Protein AF-A0A972W1Z7-F1 (afdb_monomer_lite)

Sequence (54 aa):
MIKNKSIYILGIESSCDDTSAAVICNGKILSNVVANQEIHAKYGGVVPELASRA

Structure (mmCIF, N/CA/C/O backbone):
data_AF-A0A972W1Z7-F1
#
_entry.id   AF-A0A972W1Z7-F1
#
loop_
_atom_site.group_PDB
_atom_site.id
_atom_site.type_symbol
_atom_site.label_atom_id
_atom_site.label_alt_id
_atom_site.label_comp_id
_atom_site.label_asym_id
_atom_site.label_entity_id
_atom_site.label_seq_id
_atom_site.pdbx_PDB_ins_code
_atom_site.Cartn_x
_atom_site.Cartn_y
_atom_site.Cartn_z
_atom_site.occupancy
_atom_site.B_iso_or_equiv
_atom_site.auth_seq_id
_atom_site.auth_comp_id
_atom_site.auth_asym_id
_atom_site.auth_atom_id
_atom_site.pdbx_PDB_model_num
ATOM 1 N N . MET A 1 1 ? -23.362 5.411 26.606 1.00 53.41 1 MET A N 1
ATOM 2 C CA . MET A 1 1 ? -23.049 4.763 25.310 1.00 53.41 1 MET A CA 1
ATOM 3 C C . MET A 1 1 ? -21.612 5.091 24.950 1.00 53.41 1 MET A C 1
ATOM 5 O O . MET A 1 1 ? -21.308 6.262 24.756 1.00 53.41 1 MET A O 1
ATOM 9 N N . ILE A 1 2 ? -20.722 4.101 24.914 1.00 63.78 2 ILE A N 1
ATOM 10 C CA . ILE A 1 2 ? -19.357 4.304 24.417 1.00 63.78 2 ILE A CA 1
ATOM 11 C C . ILE A 1 2 ? -19.472 4.363 22.894 1.00 63.78 2 ILE A C 1
ATOM 13 O O . ILE A 1 2 ? -19.862 3.383 22.264 1.00 63.78 2 ILE A O 1
ATOM 17 N N . LYS A 1 3 ? -19.219 5.528 22.291 1.00 66.62 3 LYS A N 1
ATOM 18 C CA . LYS A 1 3 ? -19.041 5.601 20.839 1.00 66.62 3 LYS A CA 1
ATOM 19 C C . LYS A 1 3 ? -17.727 4.893 20.530 1.00 66.62 3 LYS A C 1
ATOM 21 O O . LYS A 1 3 ? -16.668 5.438 20.833 1.00 66.62 3 LYS A O 1
ATOM 26 N N . ASN A 1 4 ? -17.786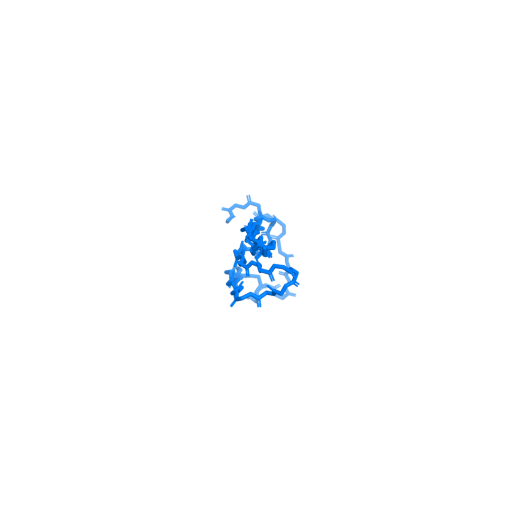 3.699 19.944 1.00 77.31 4 ASN A N 1
ATOM 27 C CA . ASN A 1 4 ? -16.599 3.086 19.359 1.00 77.31 4 ASN A CA 1
ATOM 28 C C . ASN A 1 4 ? -16.104 4.011 18.245 1.00 77.31 4 ASN A C 1
ATOM 30 O O . ASN A 1 4 ? -16.729 4.132 17.192 1.00 77.31 4 ASN A O 1
ATOM 34 N N . LYS A 1 5 ? -15.017 4.731 18.518 1.00 86.00 5 LYS A N 1
ATOM 35 C CA . LYS A 1 5 ? -14.387 5.615 17.546 1.00 86.00 5 LYS A CA 1
ATOM 36 C C . LYS A 1 5 ? -13.665 4.742 16.528 1.00 86.00 5 LYS A C 1
ATOM 38 O O . LYS A 1 5 ? -12.796 3.961 16.903 1.00 86.00 5 LYS A O 1
ATOM 43 N N . SER A 1 6 ? -14.034 4.867 15.258 1.00 91.81 6 SER A N 1
ATOM 44 C CA . SER A 1 6 ? -13.293 4.219 14.179 1.00 91.81 6 SER A CA 1
ATOM 45 C C . SER A 1 6 ? -11.895 4.820 14.076 1.00 91.81 6 SER A C 1
ATOM 47 O O . SER A 1 6 ? -11.745 6.044 14.047 1.00 91.81 6 SER A O 1
ATOM 49 N N . ILE A 1 7 ? -10.885 3.957 14.034 1.00 95.31 7 ILE A N 1
ATOM 50 C CA . ILE A 1 7 ? -9.489 4.335 13.838 1.00 95.31 7 ILE A CA 1
ATOM 51 C C . ILE A 1 7 ? -9.187 4.221 12.351 1.00 95.31 7 ILE A C 1
ATOM 53 O O . ILE A 1 7 ? -9.337 3.143 11.774 1.00 95.31 7 ILE A O 1
ATOM 57 N N . TYR A 1 8 ? -8.747 5.334 11.766 1.00 96.56 8 TYR A N 1
ATOM 58 C CA . TYR A 1 8 ? -8.279 5.397 10.390 1.00 96.56 8 TYR A CA 1
ATOM 59 C C . TYR A 1 8 ? -6.757 5.497 10.364 1.00 96.56 8 TYR A C 1
ATOM 61 O O . TYR A 1 8 ? -6.179 6.295 11.102 1.00 96.56 8 TYR A O 1
ATOM 69 N N . ILE A 1 9 ? -6.124 4.690 9.519 1.00 97.44 9 ILE A N 1
ATOM 70 C CA . ILE A 1 9 ? -4.675 4.659 9.313 1.00 97.44 9 ILE A CA 1
ATOM 71 C C . ILE A 1 9 ? -4.414 4.938 7.833 1.00 97.44 9 ILE A C 1
ATOM 73 O O . ILE A 1 9 ? -5.039 4.314 6.974 1.00 97.44 9 ILE A O 1
ATOM 77 N N . LEU A 1 10 ? -3.499 5.869 7.556 1.00 96.75 10 LEU A N 1
ATOM 78 C CA . LEU A 1 10 ? -2.921 6.083 6.232 1.00 96.75 10 LEU A CA 1
ATOM 79 C C . LEU A 1 10 ? -1.574 5.356 6.181 1.00 96.75 10 LEU A C 1
ATOM 81 O O . LEU A 1 10 ? -0.656 5.721 6.913 1.00 96.75 10 LEU A O 1
ATOM 85 N N . GLY A 1 11 ? -1.480 4.320 5.353 1.00 94.38 11 GLY A N 1
ATOM 86 C CA . GLY A 1 11 ? -0.225 3.645 5.031 1.00 94.38 11 GLY A CA 1
ATOM 87 C C . GLY A 1 11 ? 0.393 4.267 3.786 1.00 94.38 11 GLY A C 1
ATOM 88 O O . GLY A 1 11 ? -0.317 4.485 2.806 1.00 94.38 11 GLY A O 1
ATOM 89 N N . ILE A 1 12 ? 1.690 4.555 3.839 1.00 92.88 12 ILE A N 1
ATOM 90 C CA . ILE A 1 12 ? 2.493 4.998 2.697 1.00 92.88 12 ILE A CA 1
ATOM 91 C C . ILE A 1 12 ? 3.664 4.030 2.597 1.00 92.88 12 ILE A C 1
ATOM 93 O O . ILE A 1 12 ? 4.353 3.808 3.592 1.00 92.88 12 ILE A O 1
ATOM 97 N N . GLU A 1 13 ? 3.863 3.472 1.411 1.00 88.19 13 GLU A N 1
ATOM 98 C CA . GLU A 1 13 ? 4.994 2.611 1.078 1.00 88.19 13 GLU A CA 1
ATOM 99 C C . GLU A 1 13 ? 5.740 3.237 -0.098 1.00 88.19 13 GLU A C 1
ATOM 101 O O . GLU A 1 13 ? 5.117 3.677 -1.066 1.00 88.19 13 GLU A O 1
ATOM 106 N N . SER A 1 14 ? 7.062 3.317 0.008 1.00 83.56 14 SER A N 1
ATOM 107 C CA . SER A 1 14 ? 7.909 4.014 -0.964 1.00 83.56 14 SER A CA 1
ATOM 108 C C . SER A 1 14 ? 9.257 3.318 -1.171 1.00 83.56 14 SER A C 1
ATOM 110 O O . SER A 1 14 ? 10.260 3.987 -1.424 1.00 83.56 14 SER A O 1
ATOM 112 N N . SER A 1 15 ? 9.332 2.003 -0.968 1.00 79.69 15 SER A N 1
ATOM 113 C CA . SER A 1 15 ? 10.540 1.231 -1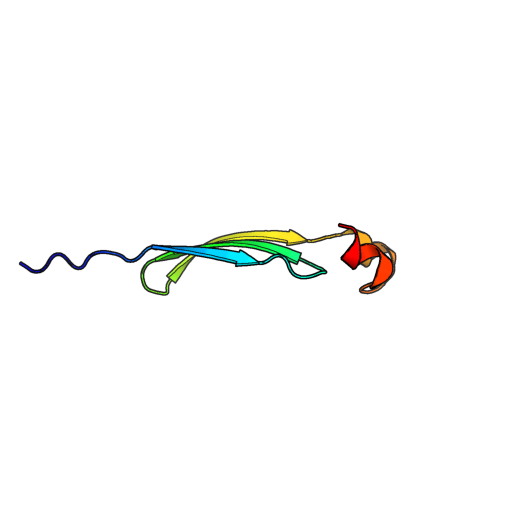.268 1.00 79.69 15 SER A CA 1
ATOM 114 C C . SER A 1 15 ? 10.684 0.940 -2.772 1.00 79.69 15 SER A C 1
ATOM 116 O O . SER A 1 15 ? 9.699 0.873 -3.497 1.00 79.69 15 SER A O 1
ATOM 118 N N . CYS A 1 16 ? 11.949 0.803 -3.203 1.00 60.38 16 CYS A N 1
ATOM 119 C CA . CYS A 1 16 ? 12.518 0.771 -4.568 1.00 60.38 16 CYS A CA 1
ATOM 120 C C . CYS A 1 16 ? 11.621 0.463 -5.784 1.00 60.38 16 CYS A C 1
ATOM 122 O O . CYS A 1 16 ? 11.830 1.082 -6.819 1.00 60.38 16 CYS A O 1
ATOM 124 N N . ASP A 1 17 ? 10.696 -0.493 -5.715 1.00 67.75 17 ASP A N 1
ATOM 125 C CA . ASP A 1 17 ? 10.014 -1.003 -6.913 1.00 67.75 17 ASP A CA 1
ATOM 126 C C . ASP A 1 17 ? 8.534 -0.581 -7.006 1.00 67.75 17 ASP A C 1
ATOM 128 O O . ASP A 1 17 ? 7.997 -0.477 -8.113 1.00 67.75 17 ASP A O 1
ATOM 132 N N . ASP A 1 18 ? 7.896 -0.250 -5.875 1.00 69.38 18 ASP A N 1
ATOM 133 C CA . ASP A 1 18 ? 6.464 0.056 -5.791 1.00 69.38 18 ASP A CA 1
ATOM 134 C C . ASP A 1 18 ? 6.207 1.252 -4.859 1.00 69.38 18 ASP A C 1
ATOM 136 O O . ASP A 1 18 ? 6.534 1.237 -3.672 1.00 69.38 18 ASP A O 1
ATOM 140 N N . THR A 1 19 ? 5.549 2.293 -5.374 1.00 87.00 19 THR A N 1
ATOM 141 C CA . THR A 1 19 ? 5.016 3.383 -4.539 1.00 87.00 19 THR A CA 1
ATOM 142 C C . THR A 1 19 ? 3.542 3.119 -4.268 1.00 87.00 19 THR A C 1
ATOM 144 O O . THR A 1 19 ? 2.769 2.956 -5.209 1.00 87.00 19 THR A O 1
ATOM 147 N N . SER A 1 20 ? 3.098 3.096 -3.009 1.00 90.19 20 SER A N 1
ATOM 148 C CA . SER A 1 20 ? 1.681 2.861 -2.700 1.00 90.19 20 SER A CA 1
ATOM 149 C C . SER A 1 20 ? 1.135 3.686 -1.542 1.00 90.19 20 SER A C 1
ATOM 151 O O . SER A 1 20 ? 1.866 4.177 -0.678 1.00 90.19 20 SER A O 1
ATOM 153 N N . ALA A 1 21 ? -0.189 3.840 -1.538 1.00 94.12 21 ALA A N 1
ATOM 154 C CA . ALA A 1 21 ? -0.934 4.477 -0.466 1.00 94.12 21 ALA A CA 1
ATOM 155 C C . ALA A 1 21 ? -2.209 3.686 -0.149 1.00 94.12 21 ALA A C 1
ATOM 157 O O . ALA A 1 21 ? -2.980 3.335 -1.048 1.00 94.12 21 ALA A O 1
ATOM 158 N N . ALA A 1 22 ? -2.463 3.453 1.139 1.00 96.38 22 ALA A N 1
ATOM 159 C CA . ALA A 1 22 ? -3.621 2.699 1.611 1.00 96.38 22 ALA A CA 1
ATOM 160 C C . ALA A 1 22 ? -4.352 3.402 2.759 1.00 96.38 22 ALA A C 1
ATOM 162 O O . ALA A 1 22 ? -3.738 3.996 3.644 1.00 96.38 22 ALA A O 1
ATOM 163 N N . VAL A 1 23 ? -5.681 3.280 2.782 1.00 97.19 23 VAL A N 1
ATOM 164 C CA . VAL A 1 23 ? -6.532 3.733 3.892 1.00 97.19 23 VAL A CA 1
ATOM 165 C C . VAL A 1 23 ? -7.118 2.515 4.585 1.00 97.19 23 VAL A C 1
ATOM 167 O O . VAL A 1 23 ? -7.782 1.696 3.951 1.00 97.19 23 VAL A O 1
ATOM 170 N N . ILE A 1 24 ? -6.913 2.409 5.895 1.00 97.88 24 ILE A N 1
ATOM 171 C CA . ILE A 1 24 ? -7.361 1.279 6.714 1.00 97.88 24 ILE A CA 1
ATOM 172 C C . ILE A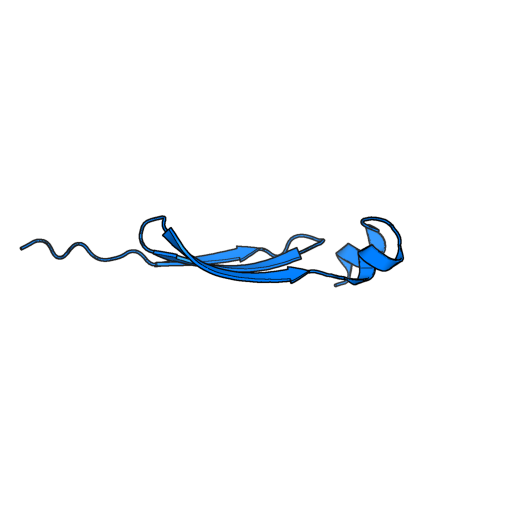 1 24 ? -8.294 1.794 7.809 1.00 97.88 24 ILE A C 1
ATOM 174 O O . ILE A 1 24 ? -7.991 2.792 8.456 1.00 97.88 24 ILE A O 1
ATOM 178 N N . CYS A 1 25 ? -9.409 1.105 8.046 1.00 97.31 25 CYS A N 1
ATOM 179 C CA . CYS A 1 25 ? -10.348 1.382 9.129 1.00 97.31 25 CYS A CA 1
ATOM 180 C C . CYS A 1 25 ? -10.513 0.148 10.013 1.00 97.31 25 CYS A C 1
ATOM 182 O O . CYS A 1 25 ? -10.989 -0.889 9.550 1.00 97.31 25 CYS A O 1
ATOM 184 N N . ASN A 1 26 ? -10.122 0.250 11.287 1.00 95.69 26 ASN A N 1
ATOM 185 C CA . ASN A 1 26 ? -10.220 -0.843 12.267 1.00 95.69 26 ASN A CA 1
ATOM 186 C C . ASN A 1 26 ? -9.669 -2.188 11.736 1.00 95.69 26 ASN A C 1
ATOM 188 O O . ASN A 1 26 ? -10.298 -3.233 11.892 1.00 95.69 26 ASN A O 1
ATOM 192 N N . GLY A 1 27 ? -8.521 -2.149 11.048 1.00 93.19 27 GLY A N 1
ATOM 193 C CA . GLY A 1 27 ? -7.871 -3.329 10.462 1.00 93.19 27 GLY A CA 1
ATOM 194 C C . GLY A 1 27 ? -8.416 -3.785 9.101 1.00 93.19 27 GLY A C 1
ATOM 195 O O . GLY A 1 27 ? -7.864 -4.713 8.519 1.00 93.19 27 GLY A O 1
ATOM 196 N N . LYS A 1 28 ? -9.459 -3.142 8.556 1.00 96.06 28 LYS A N 1
ATOM 197 C CA . LYS A 1 28 ? -9.954 -3.395 7.192 1.00 96.06 28 LYS A CA 1
ATOM 198 C C . LYS A 1 28 ? -9.400 -2.375 6.207 1.00 96.06 28 LYS A C 1
ATOM 200 O O . LYS A 1 28 ? -9.519 -1.176 6.442 1.00 96.06 28 LYS A O 1
ATOM 205 N N . ILE A 1 29 ? -8.862 -2.839 5.085 1.00 96.12 29 ILE A N 1
ATOM 206 C CA . ILE A 1 29 ? -8.441 -1.971 3.981 1.00 96.12 29 ILE A CA 1
ATOM 207 C C . ILE A 1 29 ? -9.695 -1.410 3.300 1.00 96.12 29 ILE A C 1
ATOM 209 O O . ILE A 1 29 ? -10.579 -2.165 2.900 1.00 96.12 29 ILE A O 1
ATOM 213 N N . LEU A 1 30 ? -9.782 -0.085 3.205 1.00 96.38 30 LEU A N 1
ATOM 214 C CA . LEU A 1 30 ? -10.846 0.636 2.501 1.00 96.38 30 LEU A CA 1
ATOM 215 C C . LEU A 1 30 ? -10.418 1.062 1.098 1.00 96.38 30 LEU A C 1
ATOM 217 O O . LEU A 1 30 ? -11.241 1.109 0.191 1.00 96.38 30 LEU A O 1
ATOM 221 N N . SER A 1 31 ? -9.140 1.398 0.935 1.00 94.56 31 SER A N 1
ATOM 222 C CA . SER A 1 31 ? -8.539 1.770 -0.342 1.00 94.56 31 SER A CA 1
ATOM 223 C C . SER A 1 31 ? -7.073 1.362 -0.342 1.00 94.56 31 SER A C 1
ATOM 225 O O . SER A 1 31 ? -6.426 1.416 0.706 1.00 94.56 31 SER A O 1
ATOM 227 N N . ASN A 1 32 ? -6.570 0.961 -1.503 1.00 93.56 32 ASN A N 1
ATOM 228 C CA . ASN A 1 32 ? -5.164 0.686 -1.748 1.00 93.56 32 ASN A CA 1
ATOM 229 C C . ASN A 1 32 ? -4.854 1.029 -3.207 1.00 93.56 32 ASN A C 1
ATOM 231 O O . ASN A 1 32 ? -5.482 0.473 -4.110 1.00 93.56 32 ASN A O 1
ATOM 235 N N . VAL A 1 33 ? -3.917 1.945 -3.428 1.00 90.31 33 VAL A N 1
ATOM 236 C CA . VAL A 1 33 ? -3.456 2.341 -4.761 1.00 90.31 33 VAL A CA 1
ATOM 237 C C . VAL A 1 33 ? -1.965 2.083 -4.829 1.00 90.31 33 VAL A C 1
ATOM 239 O O . VAL A 1 33 ? -1.219 2.590 -3.996 1.00 90.31 33 VAL A O 1
ATOM 242 N N . VAL A 1 34 ? -1.551 1.314 -5.831 1.00 87.38 34 VAL A N 1
ATOM 243 C CA . VAL A 1 34 ? -0.149 0.992 -6.091 1.00 87.38 34 VAL A CA 1
ATOM 244 C C . VAL A 1 34 ? 0.225 1.590 -7.441 1.00 87.38 34 VAL A C 1
ATOM 246 O O . VAL A 1 34 ? -0.441 1.343 -8.447 1.00 87.38 34 VAL A O 1
ATOM 249 N N . ALA A 1 35 ? 1.263 2.412 -7.444 1.00 81.56 35 ALA A N 1
ATOM 250 C CA . ALA A 1 35 ? 1.955 2.872 -8.629 1.00 81.56 35 ALA A CA 1
ATOM 251 C C . ALA A 1 35 ? 3.180 1.970 -8.82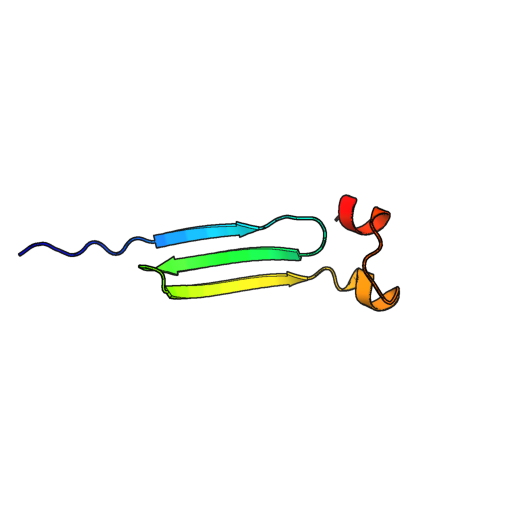0 1.00 81.56 35 ALA A C 1
ATOM 253 O O . ALA A 1 35 ? 4.218 2.173 -8.190 1.00 81.56 35 ALA A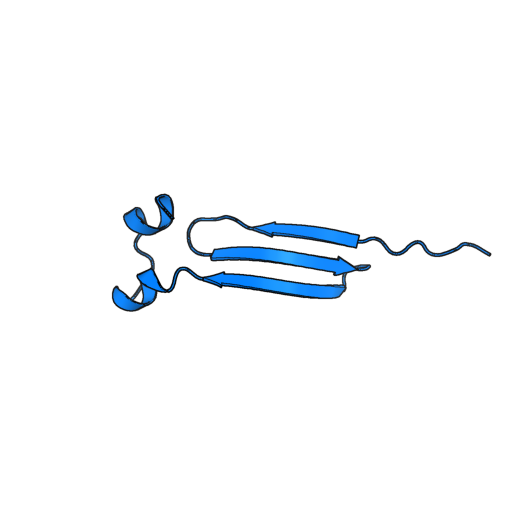 O 1
ATOM 254 N N . ASN A 1 36 ? 3.024 0.956 -9.670 1.00 67.94 36 ASN A N 1
ATOM 255 C CA . ASN A 1 36 ? 4.119 0.069 -10.048 1.00 67.94 36 ASN A CA 1
ATOM 256 C C . ASN A 1 36 ? 5.031 0.793 -11.039 1.00 67.94 36 ASN A C 1
ATOM 258 O O . ASN A 1 36 ? 4.551 1.431 -11.985 1.00 67.94 36 ASN A O 1
ATOM 262 N N . GLN A 1 37 ? 6.342 0.623 -10.903 1.00 58.06 37 GLN A N 1
ATOM 263 C CA . GLN A 1 37 ? 7.268 1.010 -11.959 1.00 58.06 37 GLN A CA 1
ATOM 264 C C . GLN A 1 37 ? 7.256 -0.063 -13.067 1.00 58.06 37 GLN A C 1
ATOM 266 O O . GLN A 1 37 ? 8.080 -0.977 -13.091 1.00 58.06 37 GLN A O 1
ATOM 271 N N . GLU A 1 38 ? 6.345 0.052 -14.047 1.00 58.72 38 GLU A N 1
ATOM 272 C CA . GLU A 1 38 ? 6.295 -0.817 -15.252 1.00 58.72 38 GLU A CA 1
ATOM 273 C C . GLU A 1 38 ? 7.613 -0.844 -16.057 1.00 58.72 38 GLU A C 1
ATOM 275 O O . GLU A 1 38 ? 7.785 -1.651 -16.975 1.00 58.72 38 GLU A O 1
ATOM 280 N N . ILE A 1 39 ? 8.575 0.017 -15.719 1.00 57.06 39 ILE A N 1
ATOM 281 C CA . ILE A 1 39 ? 9.874 0.098 -16.377 1.00 57.06 39 ILE A CA 1
ATOM 282 C C . ILE A 1 39 ? 10.663 -1.214 -16.268 1.00 57.06 39 ILE A C 1
ATOM 284 O O . ILE A 1 39 ? 11.339 -1.586 -17.225 1.00 57.06 39 ILE A O 1
ATOM 288 N N . HIS A 1 40 ? 10.508 -1.973 -15.178 1.00 52.78 40 HIS A N 1
ATOM 289 C CA . HIS A 1 40 ? 11.215 -3.240 -14.953 1.00 52.78 40 HIS A CA 1
ATOM 290 C C . HIS A 1 40 ? 10.651 -4.413 -15.766 1.00 52.78 40 HIS A C 1
ATOM 292 O O . HIS A 1 40 ? 11.381 -5.355 -16.089 1.00 52.78 40 HIS A O 1
ATOM 298 N N . ALA A 1 41 ? 9.388 -4.330 -16.198 1.00 54.44 41 ALA A N 1
ATOM 299 C CA . ALA A 1 41 ? 8.777 -5.348 -17.053 1.00 54.44 41 ALA A CA 1
ATOM 300 C C . ALA A 1 41 ? 9.464 -5.434 -18.429 1.00 54.44 41 ALA A C 1
ATOM 302 O O . ALA A 1 41 ? 9.581 -6.519 -18.996 1.00 54.44 41 ALA A O 1
ATOM 303 N N . LYS A 1 42 ? 10.001 -4.314 -18.941 1.00 54.94 42 LYS A N 1
ATOM 304 C CA . LYS A 1 42 ? 10.796 -4.285 -20.184 1.00 54.94 42 LYS A CA 1
ATOM 305 C C . LYS A 1 42 ? 12.167 -4.954 -20.064 1.00 54.94 42 LYS A C 1
ATOM 307 O O . LYS A 1 42 ? 12.724 -5.336 -21.089 1.00 54.94 42 LYS A O 1
ATOM 312 N N . TYR A 1 43 ? 12.702 -5.099 -18.852 1.00 57.72 43 TYR A N 1
ATOM 313 C CA . TYR A 1 43 ? 14.034 -5.664 -18.605 1.00 57.72 43 TYR A CA 1
ATOM 314 C C . TYR A 1 43 ? 13.996 -7.096 -18.050 1.00 57.72 43 TYR A C 1
ATOM 316 O O . TYR A 1 43 ? 15.044 -7.663 -17.754 1.00 57.72 43 TYR A O 1
ATOM 324 N N . GLY A 1 44 ? 12.808 -7.706 -17.941 1.00 58.06 44 GLY A N 1
ATOM 325 C CA . GLY A 1 44 ? 12.652 -9.083 -17.463 1.00 58.06 44 GLY A CA 1
ATOM 326 C C . GLY A 1 44 ? 12.891 -9.264 -15.959 1.00 58.06 44 GLY A C 1
ATOM 327 O O . GLY A 1 44 ? 13.086 -10.392 -15.513 1.00 58.06 44 GLY A O 1
ATOM 328 N N . GLY A 1 45 ? 12.883 -8.177 -15.180 1.00 62.81 45 GLY A N 1
ATOM 329 C CA . GLY A 1 45 ? 13.121 -8.198 -13.738 1.00 62.81 45 GLY A CA 1
ATOM 330 C C . GLY A 1 45 ? 13.520 -6.834 -13.173 1.00 62.81 45 GLY A C 1
ATOM 331 O O . GLY A 1 45 ? 13.712 -5.863 -13.909 1.00 62.81 45 GLY A O 1
ATOM 332 N N . VAL A 1 46 ? 13.647 -6.772 -11.846 1.00 57.09 46 VAL A N 1
ATOM 333 C CA . VAL A 1 46 ? 14.086 -5.573 -11.118 1.00 57.09 46 VAL A CA 1
ATOM 334 C C . VAL A 1 46 ? 15.532 -5.241 -11.490 1.00 57.09 46 VAL A C 1
ATOM 336 O O . VAL A 1 46 ? 16.417 -6.094 -11.422 1.00 57.09 46 VAL A O 1
ATOM 339 N N . VAL A 1 47 ? 15.773 -3.987 -11.876 1.00 70.06 47 VAL A N 1
ATOM 340 C CA . VAL A 1 47 ? 17.103 -3.448 -12.192 1.00 70.06 47 VAL A CA 1
ATOM 341 C C . VAL A 1 47 ? 17.434 -2.417 -11.113 1.00 70.06 47 VAL A C 1
ATOM 343 O O . VAL A 1 47 ? 16.926 -1.297 -11.187 1.00 70.06 47 VAL A O 1
ATOM 346 N N . PRO A 1 48 ? 18.277 -2.755 -10.119 1.00 63.19 48 PRO A N 1
ATOM 347 C CA . PRO A 1 48 ? 18.485 -1.919 -8.933 1.00 63.19 48 PRO A CA 1
ATOM 348 C C . PRO A 1 48 ? 18.913 -0.471 -9.222 1.00 63.19 48 PRO A C 1
ATOM 350 O O . PRO A 1 48 ? 18.557 0.434 -8.476 1.00 63.19 48 PRO A O 1
ATOM 353 N N . GLU A 1 49 ? 19.646 -0.231 -10.317 1.00 67.88 49 GLU A N 1
ATOM 354 C CA . GLU A 1 49 ? 20.085 1.116 -10.721 1.00 67.88 49 GLU A CA 1
ATOM 355 C C . GLU A 1 49 ? 18.926 2.028 -11.169 1.00 67.88 49 GLU A C 1
ATOM 357 O O . GLU A 1 49 ? 18.988 3.243 -10.980 1.00 67.88 49 GLU A O 1
ATOM 362 N N . LEU A 1 50 ? 17.874 1.458 -11.764 1.00 59.19 50 LEU A N 1
ATOM 363 C CA . LEU A 1 50 ? 16.700 2.206 -12.223 1.00 59.19 50 LEU A CA 1
ATOM 364 C C . LEU A 1 50 ? 15.696 2.420 -11.080 1.00 59.19 50 LEU A C 1
ATOM 366 O O . LEU A 1 50 ? 15.179 3.526 -10.945 1.00 59.19 50 LEU A O 1
ATOM 370 N N . ALA A 1 51 ? 15.516 1.414 -10.218 1.00 59.62 51 ALA A N 1
ATOM 371 C CA . ALA A 1 51 ? 14.640 1.464 -9.044 1.00 59.62 51 ALA A CA 1
ATOM 372 C C . ALA A 1 51 ? 15.065 2.549 -8.036 1.00 59.62 51 ALA A C 1
ATOM 374 O O . ALA A 1 51 ? 14.240 3.248 -7.460 1.00 59.62 51 ALA A O 1
ATOM 375 N N . SER A 1 52 ? 16.376 2.767 -7.866 1.00 60.53 52 SER A N 1
ATOM 376 C CA . SER A 1 52 ? 16.882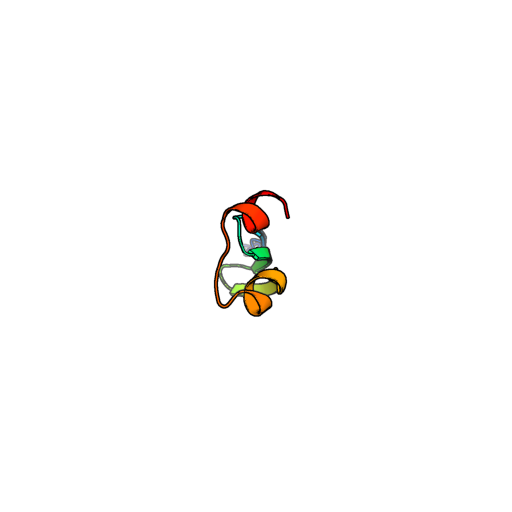 3.771 -6.919 1.00 60.53 52 SER A CA 1
ATOM 377 C C . SER A 1 52 ? 16.657 5.227 -7.355 1.00 60.53 52 SER A C 1
ATOM 379 O O . SER A 1 52 ? 17.032 6.137 -6.612 1.00 60.53 52 SER A O 1
ATOM 381 N N . ARG A 1 53 ? 16.202 5.470 -8.590 1.00 58.88 53 ARG A N 1
ATOM 382 C CA . ARG A 1 53 ? 16.111 6.808 -9.207 1.00 58.88 53 ARG A CA 1
ATOM 383 C C . ARG A 1 53 ? 14.679 7.237 -9.529 1.00 58.88 53 ARG A C 1
ATOM 385 O O . ARG A 1 53 ? 14.510 8.339 -10.053 1.00 58.88 53 ARG A O 1
ATOM 392 N N . ALA A 1 54 ? 13.699 6.382 -9.267 1.00 55.34 54 ALA A N 1
ATOM 393 C CA . ALA A 1 54 ? 12.295 6.589 -9.594 1.00 55.34 54 ALA A CA 1
ATOM 394 C C . ALA A 1 54 ? 11.434 6.759 -8.337 1.00 55.34 54 ALA A C 1
ATOM 396 O O . ALA A 1 54 ? 11.872 6.322 -7.249 1.00 55.34 54 ALA A O 1
#

Secondary structure (DSSP, 8-state):
----PPPEEEEEE--TTEEEEEEEETTEEEEEEEEE-GGGGGGTS--HHHHTT-

Radius of gyration: 16.47 Å; chains: 1; bounding box: 43×16×46 Å

Foldseek 3Di:
DPPPDWDWDWDFDQAQFKTKIWIDTPNRTPDIDIDGPCVQVVVVHDDRVVSVPD

pLDDT: mean 77.41, std 16.5, range [52.78, 97.88]